Protein AF-A0A481D1S0-F1 (afdb_monomer_lite)

Organism: Sus scrofa (NCBI:txid9823)

Structure (mmCIF, N/CA/C/O backbone):
data_AF-A0A481D1S0-F1
#
_entry.id   AF-A0A481D1S0-F1
#
loop_
_atom_site.group_PDB
_atom_site.id
_atom_site.type_symbol
_atom_site.label_atom_id
_atom_site.label_alt_id
_atom_site.label_comp_id
_atom_site.label_asym_id
_atom_site.label_entity_id
_atom_site.label_seq_id
_atom_site.pdbx_PDB_ins_code
_atom_site.Cartn_x
_atom_site.Cartn_y
_atom_site.Cartn_z
_atom_site.occupancy
_atom_site.B_iso_or_equiv
_atom_site.auth_seq_id
_atom_site.auth_comp_id
_atom_site.auth_asym_id
_atom_site.auth_atom_id
_atom_site.pdbx_PDB_model_num
ATOM 1 N N . GLU A 1 1 ? 19.758 -8.270 -7.669 1.00 84.06 1 GLU A N 1
ATOM 2 C CA . GLU A 1 1 ? 20.647 -8.611 -8.806 1.00 84.06 1 GLU A CA 1
ATOM 3 C C . GLU A 1 1 ? 20.742 -7.483 -9.829 1.00 84.06 1 GLU A C 1
ATOM 5 O O . GLU A 1 1 ? 21.845 -6.993 -10.028 1.00 84.06 1 GLU A O 1
ATOM 10 N N . LEU A 1 2 ? 19.625 -6.990 -10.384 1.00 88.06 2 LEU A N 1
ATOM 11 C CA . LEU A 1 2 ? 19.623 -5.884 -11.361 1.00 88.06 2 LEU A CA 1
ATOM 12 C C . LEU A 1 2 ? 20.337 -4.612 -10.875 1.00 88.06 2 LEU A C 1
ATOM 14 O O . LEU A 1 2 ? 21.153 -4.073 -11.613 1.00 88.06 2 LEU A O 1
ATOM 18 N N . GLN A 1 3 ? 20.123 -4.189 -9.622 1.00 88.94 3 GLN A N 1
ATOM 19 C CA . GLN A 1 3 ? 20.775 -2.988 -9.076 1.00 88.94 3 GLN A CA 1
ATOM 20 C C . GLN A 1 3 ? 22.303 -3.055 -9.168 1.00 88.94 3 GLN A C 1
ATOM 22 O O . GLN A 1 3 ? 22.946 -2.065 -9.484 1.00 88.94 3 GLN A O 1
ATOM 27 N N . ARG A 1 4 ? 22.900 -4.236 -8.974 1.00 89.50 4 ARG A N 1
ATOM 28 C CA . ARG A 1 4 ? 24.354 -4.421 -9.066 1.00 89.50 4 ARG A CA 1
ATOM 29 C C . ARG A 1 4 ? 24.883 -4.231 -10.494 1.00 89.50 4 ARG A C 1
ATOM 31 O O . ARG A 1 4 ? 26.044 -3.882 -10.652 1.00 89.50 4 ARG A O 1
ATOM 38 N N . LEU A 1 5 ? 24.056 -4.460 -11.515 1.00 89.88 5 LEU A N 1
ATOM 39 C CA . LEU A 1 5 ? 24.442 -4.322 -12.924 1.00 89.88 5 LEU A CA 1
ATOM 40 C C . LEU A 1 5 ? 24.400 -2.871 -13.408 1.00 89.88 5 LEU A C 1
ATOM 42 O O . LEU A 1 5 ? 25.109 -2.532 -14.349 1.00 89.88 5 LEU A O 1
ATOM 46 N N . VAL A 1 6 ? 23.568 -2.034 -12.782 1.00 90.88 6 VAL A N 1
ATOM 47 C CA . VAL A 1 6 ? 23.279 -0.672 -13.256 1.00 90.88 6 VAL A CA 1
ATOM 48 C C . VAL A 1 6 ? 23.627 0.413 -12.237 1.00 90.88 6 VAL A C 1
ATOM 50 O O . VAL A 1 6 ? 23.367 1.579 -12.506 1.00 90.88 6 VAL A O 1
ATOM 53 N N . HIS A 1 7 ? 24.208 0.071 -11.079 1.00 90.38 7 HIS A N 1
ATOM 54 C CA . HIS A 1 7 ? 24.530 1.054 -10.040 1.00 90.38 7 HIS A CA 1
ATOM 55 C C . HIS A 1 7 ? 25.589 2.068 -10.523 1.00 90.38 7 HIS A C 1
ATOM 57 O O . HIS A 1 7 ? 26.659 1.624 -10.954 1.00 90.38 7 HIS A O 1
ATOM 63 N N . PRO A 1 8 ? 25.362 3.391 -10.375 1.00 89.31 8 PRO A N 1
ATOM 64 C CA . PRO A 1 8 ? 26.276 4.443 -10.843 1.00 89.31 8 PRO A CA 1
ATOM 65 C C . PRO A 1 8 ? 27.734 4.290 -10.395 1.00 89.31 8 PRO A C 1
ATOM 67 O O . PRO A 1 8 ? 28.652 4.576 -11.164 1.00 89.31 8 PRO A O 1
ATOM 70 N N . ASP A 1 9 ? 27.965 3.763 -9.191 1.00 92.56 9 ASP A N 1
ATOM 71 C CA . ASP A 1 9 ? 29.308 3.489 -8.655 1.00 92.56 9 ASP A CA 1
ATOM 72 C C . ASP A 1 9 ? 30.185 2.645 -9.597 1.00 92.56 9 ASP A C 1
ATOM 74 O O . ASP A 1 9 ? 31.383 2.914 -9.730 1.00 92.56 9 ASP A O 1
ATOM 78 N N . PHE A 1 10 ? 29.599 1.680 -10.320 1.00 90.50 10 PHE A N 1
ATOM 79 C CA . PHE A 1 10 ? 30.329 0.828 -11.270 1.00 90.50 10 PHE A CA 1
ATOM 80 C C . PHE A 1 10 ? 30.620 1.517 -12.614 1.00 90.50 10 PHE A C 1
ATOM 82 O O . PHE A 1 10 ? 31.424 1.016 -13.406 1.00 90.50 10 PHE A O 1
ATOM 89 N N . PHE A 1 11 ? 30.009 2.678 -12.865 1.00 91.38 11 PHE A N 1
ATOM 90 C CA . PHE A 1 11 ? 30.139 3.453 -14.101 1.00 91.38 11 PHE A CA 1
ATOM 91 C C . PHE A 1 11 ? 30.893 4.777 -13.899 1.00 91.38 11 PHE A C 1
ATOM 93 O O . PHE A 1 11 ? 31.090 5.534 -14.847 1.00 91.38 11 PHE A O 1
ATOM 100 N N . SER A 1 12 ? 31.410 5.039 -12.695 1.00 89.75 12 SER A N 1
ATOM 101 C CA . SER A 1 12 ? 32.154 6.262 -12.342 1.00 89.75 12 SER A CA 1
ATOM 102 C C . SER A 1 12 ? 33.350 6.576 -13.262 1.00 89.75 12 SER A C 1
ATOM 104 O O . SER A 1 12 ? 33.634 7.749 -13.516 1.00 89.75 12 SER A O 1
ATOM 106 N N . GLN A 1 13 ? 34.000 5.554 -13.829 1.00 93.50 13 GLN A N 1
ATOM 107 C CA . GLN A 1 13 ? 35.117 5.685 -14.781 1.00 93.50 13 GLN A CA 1
ATOM 108 C C . GLN A 1 13 ? 34.725 5.442 -16.254 1.00 93.50 13 GLN A C 1
ATOM 110 O O . GLN A 1 13 ? 35.594 5.372 -17.122 1.00 93.50 13 GLN A O 1
ATOM 115 N N . ARG A 1 14 ? 33.431 5.279 -16.551 1.00 93.44 14 ARG A N 1
ATOM 116 C CA . ARG A 1 14 ? 32.909 5.005 -17.900 1.00 93.44 14 ARG A CA 1
ATOM 117 C C . ARG A 1 14 ? 32.597 6.292 -18.665 1.00 93.44 14 ARG A C 1
ATOM 119 O O . ARG A 1 14 ? 32.742 7.396 -18.131 1.00 93.44 14 ARG A O 1
ATOM 126 N N . SER A 1 15 ? 32.188 6.147 -19.926 1.00 95.81 15 SER A N 1
ATOM 127 C CA . SER A 1 15 ? 31.762 7.282 -20.750 1.00 95.81 15 SER A CA 1
ATOM 128 C C . SER A 1 15 ? 30.566 8.015 -20.125 1.00 95.81 15 SER A C 1
ATOM 130 O O . SER A 1 15 ? 29.802 7.430 -19.356 1.00 95.81 15 SER A O 1
ATOM 132 N N . GLN A 1 16 ? 30.375 9.296 -20.462 1.00 94.81 16 GLN A N 1
ATOM 133 C CA . GLN A 1 16 ? 29.231 10.065 -19.953 1.00 94.81 16 GLN A CA 1
ATOM 134 C C . GLN A 1 16 ? 27.897 9.408 -20.332 1.00 94.81 16 GLN A C 1
ATOM 136 O O . GLN A 1 16 ? 27.012 9.279 -19.498 1.00 94.81 16 GLN A O 1
ATOM 141 N N . THR A 1 17 ? 27.794 8.895 -21.558 1.00 95.50 17 THR A N 1
ATOM 142 C CA . THR A 1 17 ? 26.613 8.172 -22.036 1.00 95.50 17 THR A CA 1
ATOM 143 C C . THR A 1 17 ? 26.291 6.948 -21.174 1.00 95.50 17 THR A C 1
ATOM 145 O O . THR A 1 17 ? 25.135 6.732 -20.821 1.00 95.50 17 THR A O 1
ATOM 148 N N . GLU A 1 18 ? 27.296 6.155 -20.794 1.00 93.25 18 GLU A N 1
ATOM 149 C CA . GLU A 1 18 ? 27.095 5.000 -19.911 1.00 93.25 18 GLU A CA 1
ATOM 150 C C . GLU A 1 18 ? 26.695 5.410 -18.488 1.00 93.25 18 GLU A C 1
ATOM 152 O O . GLU A 1 18 ? 25.859 4.741 -17.883 1.00 93.25 18 GLU A O 1
ATOM 157 N N . LYS A 1 19 ? 27.243 6.515 -17.963 1.00 93.94 19 LYS A N 1
ATOM 158 C CA . LYS A 1 19 ? 26.833 7.073 -16.663 1.00 93.94 19 LYS A CA 1
ATOM 159 C C . LYS A 1 19 ? 25.366 7.490 -16.673 1.00 93.94 19 LYS A C 1
ATOM 161 O O . LYS A 1 19 ? 24.623 7.083 -15.785 1.00 93.94 19 LYS A O 1
ATOM 166 N N . ASP A 1 20 ? 24.941 8.210 -17.710 1.00 94.62 20 ASP A N 1
ATOM 167 C CA . ASP A 1 20 ? 23.556 8.665 -17.856 1.00 94.62 20 ASP A CA 1
ATOM 16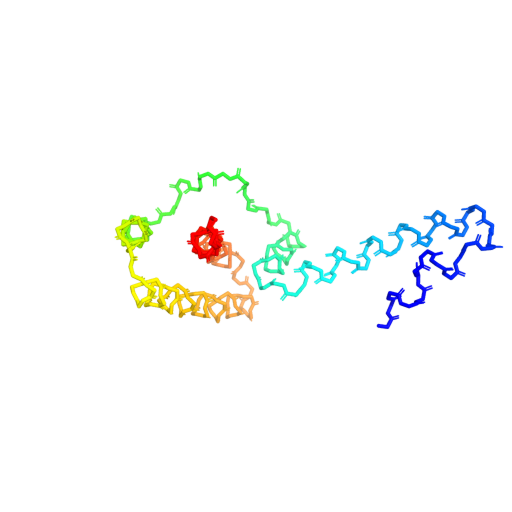8 C C . ASP A 1 20 ? 22.583 7.477 -17.956 1.00 94.62 20 ASP A C 1
ATOM 170 O O . ASP A 1 20 ? 21.494 7.496 -17.379 1.00 94.62 20 ASP A O 1
ATOM 174 N N . PHE A 1 21 ? 22.961 6.415 -18.679 1.00 94.31 21 PHE A N 1
ATOM 175 C CA . PHE A 1 21 ? 22.159 5.192 -18.743 1.00 94.31 21 PHE A CA 1
ATOM 176 C C . PHE A 1 21 ? 22.121 4.456 -17.404 1.00 94.31 21 PHE A C 1
ATOM 178 O O . PHE A 1 21 ? 21.048 4.028 -16.980 1.00 94.31 21 PHE A O 1
ATOM 185 N N . SER A 1 22 ? 23.262 4.324 -16.729 1.00 94.06 22 SER A N 1
ATOM 186 C CA . SER A 1 22 ? 23.352 3.699 -15.409 1.00 94.06 22 SER A CA 1
ATOM 187 C C . SER A 1 22 ? 22.454 4.407 -14.393 1.00 94.06 22 SER A C 1
ATOM 189 O O . SER A 1 22 ? 21.670 3.749 -13.710 1.00 94.06 22 SER A O 1
ATOM 191 N N . GLU A 1 23 ? 22.480 5.738 -14.349 1.00 93.62 23 GLU A N 1
ATOM 192 C CA . GLU A 1 23 ? 21.614 6.525 -13.471 1.00 93.62 23 GLU A CA 1
ATOM 193 C C . GLU A 1 23 ? 20.129 6.287 -13.774 1.00 93.62 23 GLU A C 1
ATOM 195 O O . GLU A 1 23 ? 19.361 5.929 -12.877 1.00 93.62 23 GLU A O 1
ATOM 200 N N . LYS A 1 24 ? 19.727 6.385 -15.049 1.00 94.75 24 LYS A N 1
ATOM 201 C CA . LYS A 1 24 ? 18.340 6.129 -15.472 1.00 94.75 24 LYS A CA 1
ATOM 202 C C . LYS A 1 24 ? 17.873 4.725 -15.092 1.00 94.75 24 LYS A C 1
ATOM 204 O O . LYS A 1 24 ? 16.788 4.567 -14.537 1.00 94.75 24 LYS A O 1
ATOM 209 N N . HIS A 1 25 ? 18.678 3.702 -15.369 1.00 94.94 25 HIS A N 1
ATOM 210 C CA . HIS A 1 25 ? 18.308 2.319 -15.080 1.00 94.94 25 HIS A CA 1
ATOM 211 C C . HIS A 1 25 ? 18.283 2.014 -13.582 1.00 94.94 25 HIS A C 1
ATOM 213 O O . HIS A 1 25 ? 17.380 1.311 -13.135 1.00 94.94 25 HIS A O 1
ATOM 219 N N . SER A 1 26 ? 19.217 2.557 -12.801 1.00 94.31 26 SER A N 1
ATOM 220 C CA . SER A 1 26 ? 19.205 2.446 -11.338 1.00 94.31 26 SER A CA 1
ATOM 221 C C . SER A 1 26 ? 17.919 3.033 -10.747 1.00 94.31 26 SER A C 1
ATOM 223 O O . SER A 1 26 ? 17.268 2.395 -9.919 1.00 94.31 26 SER A O 1
ATOM 225 N N . THR A 1 27 ? 17.490 4.203 -11.229 1.00 94.12 27 THR A N 1
ATOM 226 C CA . THR A 1 27 ? 16.215 4.815 -10.825 1.00 94.12 27 THR A CA 1
ATOM 227 C C . THR A 1 27 ? 15.028 3.921 -11.177 1.00 94.12 27 THR A C 1
ATOM 229 O O . THR A 1 27 ? 14.235 3.600 -10.297 1.00 94.12 27 THR A O 1
ATOM 232 N N . LEU A 1 28 ? 14.960 3.409 -12.411 1.00 94.69 28 LEU A N 1
ATOM 233 C CA . LEU A 1 28 ? 13.886 2.499 -12.833 1.00 94.69 28 LEU A CA 1
ATOM 234 C C . LEU A 1 28 ? 13.825 1.216 -11.993 1.00 94.69 28 LEU A C 1
ATOM 236 O O . LEU A 1 28 ? 12.737 0.765 -11.639 1.00 94.69 28 LEU A O 1
ATOM 240 N N . VAL A 1 29 ? 14.975 0.624 -11.657 1.00 95.44 29 VAL A N 1
ATOM 241 C CA . VAL A 1 29 ? 15.042 -0.575 -10.806 1.00 95.44 29 VAL A CA 1
ATOM 242 C C . VAL A 1 29 ? 14.511 -0.270 -9.407 1.00 95.44 29 VAL A C 1
ATOM 244 O O . VAL A 1 29 ? 13.727 -1.053 -8.867 1.00 95.44 29 VAL A O 1
ATOM 247 N N . ASN A 1 30 ? 14.897 0.869 -8.832 1.00 92.94 30 ASN A N 1
ATOM 248 C CA . ASN A 1 30 ? 14.421 1.292 -7.519 1.00 92.94 30 ASN A CA 1
ATOM 249 C C . ASN A 1 30 ? 12.917 1.584 -7.517 1.00 92.94 30 ASN A C 1
ATOM 251 O O . ASN A 1 30 ? 12.219 1.156 -6.596 1.00 92.94 30 ASN A O 1
ATOM 255 N N . ASP A 1 31 ? 12.411 2.265 -8.541 1.00 94.56 31 ASP A N 1
ATOM 256 C CA . ASP A 1 31 ? 10.991 2.592 -8.665 1.00 94.56 31 ASP A CA 1
ATOM 257 C C . ASP A 1 31 ? 10.149 1.331 -8.858 1.00 94.56 31 ASP A C 1
ATOM 259 O O . ASP A 1 31 ? 9.141 1.153 -8.171 1.00 94.56 31 ASP A O 1
ATOM 263 N N . ALA A 1 32 ? 10.594 0.404 -9.713 1.00 95.69 32 ALA A N 1
ATOM 264 C CA . ALA A 1 32 ? 9.943 -0.890 -9.887 1.00 95.69 32 ALA A CA 1
ATOM 265 C C . ALA A 1 32 ? 9.942 -1.691 -8.580 1.00 95.69 32 ALA A C 1
ATOM 267 O O . ALA A 1 32 ? 8.906 -2.219 -8.180 1.00 95.69 32 ALA A O 1
ATOM 268 N N . TYR A 1 33 ? 11.075 -1.740 -7.873 1.00 94.94 33 TYR A N 1
ATOM 269 C CA . TYR A 1 33 ? 11.166 -2.434 -6.593 1.00 94.94 33 TYR A CA 1
ATOM 270 C C . TYR A 1 33 ? 10.193 -1.849 -5.564 1.00 94.94 33 TYR A C 1
ATOM 272 O O . TYR A 1 33 ? 9.387 -2.588 -5.004 1.00 94.94 33 TYR A O 1
ATOM 280 N N . LYS A 1 34 ? 10.209 -0.526 -5.356 1.00 93.00 34 LYS A N 1
ATOM 281 C CA . LYS A 1 34 ? 9.290 0.152 -4.427 1.00 93.00 34 LYS A CA 1
ATOM 282 C C . LYS A 1 34 ? 7.830 -0.093 -4.803 1.00 93.00 34 LYS A C 1
ATOM 284 O O . LYS A 1 34 ? 7.028 -0.424 -3.933 1.00 93.00 34 LYS A O 1
ATOM 289 N N . THR A 1 35 ? 7.507 0.011 -6.092 1.00 95.06 35 THR A N 1
ATOM 290 C CA . THR A 1 35 ? 6.144 -0.172 -6.608 1.00 95.06 35 THR A CA 1
ATOM 291 C C . THR A 1 35 ? 5.645 -1.597 -6.390 1.00 95.06 35 THR A C 1
ATOM 293 O O . THR A 1 35 ? 4.518 -1.786 -5.944 1.00 95.06 35 THR A O 1
ATOM 296 N N . LEU A 1 36 ? 6.468 -2.611 -6.667 1.00 95.94 36 LEU A N 1
ATOM 297 C CA . LEU A 1 36 ? 6.053 -4.016 -6.611 1.00 95.94 36 LEU A CA 1
ATOM 298 C C . LEU A 1 36 ? 6.149 -4.635 -5.208 1.00 95.94 36 LEU A C 1
ATOM 300 O O . LEU A 1 36 ? 5.501 -5.657 -4.949 1.00 95.94 36 LEU A O 1
ATOM 304 N N . LEU A 1 37 ? 6.941 -4.040 -4.311 1.00 94.81 37 LEU A N 1
ATOM 305 C CA . LEU A 1 37 ? 7.118 -4.518 -2.940 1.00 94.81 37 LEU A CA 1
ATOM 306 C C . LEU A 1 37 ? 5.854 -4.314 -2.098 1.00 94.81 37 LEU A C 1
ATOM 308 O O . LEU A 1 37 ? 5.417 -5.243 -1.419 1.00 94.81 37 LEU A O 1
ATOM 312 N N . ALA A 1 38 ? 5.267 -3.115 -2.132 1.00 92.50 38 ALA A N 1
ATOM 313 C CA . ALA A 1 38 ? 4.083 -2.811 -1.336 1.00 92.50 38 ALA A CA 1
ATOM 314 C C . ALA A 1 38 ? 2.798 -3.257 -2.067 1.00 92.50 38 ALA A C 1
ATOM 316 O O . ALA A 1 38 ? 2.606 -2.907 -3.234 1.00 92.50 38 ALA A O 1
ATOM 317 N N . PRO A 1 39 ? 1.883 -4.004 -1.412 1.00 94.81 39 PRO A N 1
ATOM 318 C CA . PRO A 1 39 ? 0.684 -4.514 -2.079 1.00 94.81 39 PRO A CA 1
ATOM 319 C C . PRO A 1 39 ? -0.217 -3.417 -2.663 1.00 94.81 39 PRO A C 1
ATOM 321 O O . PRO A 1 39 ? -0.742 -3.600 -3.758 1.00 94.81 39 PRO A O 1
ATOM 324 N N . LEU A 1 40 ? -0.334 -2.268 -1.983 1.00 94.75 40 LEU A N 1
ATOM 325 C CA . LEU A 1 40 ? -1.116 -1.124 -2.462 1.00 94.75 40 LEU A CA 1
ATOM 326 C C . LEU A 1 40 ? -0.555 -0.576 -3.781 1.00 94.75 40 LEU A C 1
ATOM 328 O O . LEU A 1 40 ? -1.265 -0.551 -4.781 1.00 94.75 40 LEU A O 1
ATOM 332 N N . SER A 1 41 ? 0.724 -0.186 -3.819 1.00 95.12 41 SER A N 1
ATOM 333 C CA . SER A 1 41 ? 1.342 0.354 -5.040 1.00 95.12 41 SER A CA 1
ATOM 334 C C . SER A 1 41 ? 1.378 -0.672 -6.167 1.00 95.12 41 SER A C 1
ATOM 336 O O . SER A 1 41 ? 1.180 -0.312 -7.326 1.00 95.12 41 SER A O 1
ATOM 338 N N . ARG A 1 42 ? 1.556 -1.957 -5.837 1.00 97.00 42 ARG A N 1
ATOM 339 C CA . ARG A 1 42 ? 1.509 -3.043 -6.815 1.00 97.00 42 ARG A CA 1
ATOM 340 C C . ARG A 1 42 ? 0.121 -3.170 -7.435 1.00 97.00 42 ARG A C 1
ATOM 342 O O . ARG A 1 42 ? 0.020 -3.261 -8.652 1.00 97.00 42 ARG A O 1
ATOM 349 N N . GLY A 1 43 ? -0.934 -3.155 -6.621 1.00 96.12 43 GLY A N 1
ATOM 350 C CA . GLY A 1 43 ? -2.313 -3.215 -7.103 1.00 96.12 43 GLY A CA 1
ATOM 351 C C . GLY A 1 43 ? -2.688 -2.001 -7.955 1.00 96.12 43 GLY A C 1
ATOM 352 O O . GLY A 1 43 ? -3.237 -2.164 -9.041 1.00 96.12 43 GLY A O 1
ATOM 353 N N . LEU A 1 44 ? -2.316 -0.793 -7.518 1.00 94.75 44 LEU A N 1
ATOM 354 C CA . LEU A 1 44 ? -2.527 0.437 -8.292 1.00 94.75 44 LEU A CA 1
ATOM 355 C C . LEU A 1 44 ? -1.806 0.387 -9.645 1.00 94.75 44 LEU A C 1
ATOM 357 O O . LEU A 1 44 ? -2.375 0.756 -10.670 1.00 94.75 44 LEU A O 1
ATOM 361 N N . TYR A 1 45 ? -0.569 -0.113 -9.664 1.00 95.94 45 TYR A N 1
ATOM 362 C CA . TYR A 1 45 ? 0.184 -0.280 -10.902 1.00 95.94 45 TYR A CA 1
ATOM 363 C C . TYR A 1 45 ? -0.450 -1.325 -11.828 1.00 95.94 45 TYR A C 1
ATOM 365 O O . TYR A 1 45 ? -0.552 -1.087 -13.028 1.00 95.94 45 TYR A O 1
ATOM 373 N N . LEU A 1 46 ? -0.935 -2.448 -11.286 1.00 96.38 46 LEU A N 1
ATOM 374 C CA . LEU A 1 46 ? -1.660 -3.453 -12.067 1.00 96.38 46 LEU A CA 1
ATOM 375 C C . LEU A 1 46 ? -2.924 -2.873 -12.711 1.00 96.38 46 LEU A C 1
ATOM 377 O O . LEU A 1 46 ? -3.144 -3.115 -13.893 1.00 96.38 46 LEU A O 1
ATOM 381 N N . LEU A 1 47 ? -3.717 -2.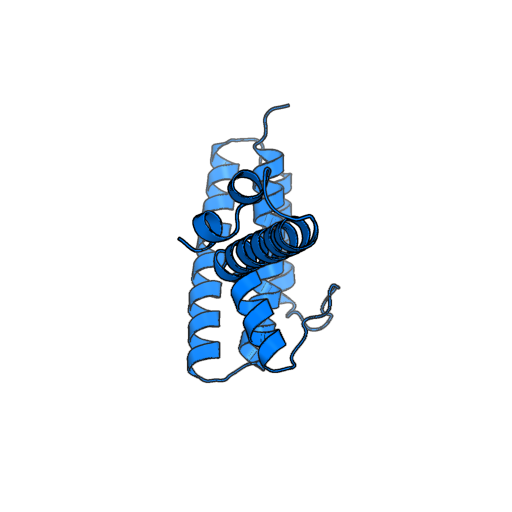071 -11.993 1.00 95.44 47 LEU A N 1
ATOM 382 C CA . LEU A 1 47 ? -4.874 -1.385 -12.584 1.00 95.44 47 LEU A CA 1
ATOM 383 C C . LEU A 1 47 ? -4.466 -0.417 -13.696 1.00 95.44 47 LEU A C 1
ATOM 385 O O . LEU A 1 47 ? -5.074 -0.423 -14.766 1.00 95.44 47 LEU A O 1
ATOM 389 N N . LYS A 1 48 ? -3.382 0.340 -13.490 1.00 94.94 48 LYS A N 1
ATOM 390 C CA . LYS A 1 48 ? -2.849 1.249 -14.509 1.00 94.94 48 LYS A CA 1
ATOM 391 C C . LYS A 1 48 ? -2.479 0.514 -15.799 1.00 94.94 48 LYS A C 1
ATOM 393 O O . LYS A 1 48 ? -2.754 1.017 -16.885 1.00 94.94 48 LYS A O 1
ATOM 398 N N . LEU A 1 49 ? -1.897 -0.684 -15.700 1.00 95.44 49 LEU A N 1
ATOM 399 C CA . LEU A 1 49 ? -1.599 -1.525 -16.868 1.00 95.44 49 LEU A CA 1
ATOM 400 C C . LEU A 1 49 ? -2.864 -1.985 -17.617 1.00 95.44 49 LEU A C 1
ATOM 402 O O . LEU A 1 49 ? -2.790 -2.233 -18.817 1.00 95.44 49 LEU A O 1
ATOM 406 N N . HIS A 1 50 ? -4.012 -2.044 -16.938 1.00 94.56 50 HIS A N 1
ATOM 407 C CA . HIS A 1 50 ? -5.327 -2.320 -17.529 1.00 94.56 50 HIS A CA 1
ATOM 408 C C . HIS A 1 50 ? -6.071 -1.043 -17.967 1.00 94.56 50 HIS A C 1
ATOM 410 O O . HIS A 1 50 ? -7.244 -1.105 -18.325 1.00 94.56 50 HIS A O 1
ATOM 416 N N . GLY A 1 51 ? -5.409 0.121 -17.951 1.00 94.06 51 GLY A N 1
ATOM 417 C CA . GLY A 1 51 ? -6.004 1.402 -18.344 1.00 94.06 51 GLY A CA 1
ATOM 418 C C . GLY A 1 51 ? -6.952 2.006 -17.305 1.00 94.06 51 GLY A C 1
ATOM 419 O O . GLY A 1 51 ? -7.687 2.937 -17.628 1.00 94.06 51 GLY A O 1
ATOM 420 N N . ILE A 1 52 ? -6.942 1.497 -16.071 1.00 91.44 52 ILE A N 1
ATOM 421 C CA . ILE A 1 52 ? -7.778 1.980 -14.971 1.00 91.44 52 ILE A CA 1
ATOM 422 C C . ILE A 1 52 ? -6.905 2.804 -14.029 1.00 91.44 52 ILE A C 1
ATOM 424 O O . ILE A 1 52 ? -5.989 2.285 -13.392 1.00 91.44 52 ILE A O 1
ATOM 428 N N . GLU A 1 53 ? -7.208 4.093 -13.910 1.00 82.38 53 GLU A N 1
ATOM 429 C CA . GLU A 1 53 ? -6.569 4.969 -12.931 1.00 82.38 53 GLU A CA 1
ATOM 430 C C . GLU A 1 53 ? -7.525 5.260 -11.772 1.00 82.38 53 GLU A C 1
ATOM 432 O O . GLU A 1 53 ? -8.715 5.521 -11.963 1.00 82.38 53 GLU A O 1
ATOM 437 N N . ILE A 1 54 ? -6.993 5.199 -10.550 1.00 80.25 54 ILE A N 1
ATOM 438 C CA . ILE A 1 54 ? -7.703 5.649 -9.354 1.00 80.25 54 ILE A CA 1
ATOM 439 C C . ILE A 1 54 ? -7.332 7.118 -9.144 1.00 80.25 54 ILE A C 1
ATOM 441 O O . ILE A 1 54 ? -6.150 7.395 -8.924 1.00 80.25 54 ILE A O 1
ATOM 445 N N . PRO A 1 55 ? -8.289 8.060 -9.193 1.00 75.31 55 PRO A N 1
ATOM 446 C CA . PRO A 1 55 ? -7.997 9.465 -8.961 1.00 75.31 55 PRO A CA 1
ATOM 447 C C . PRO A 1 55 ? -7.343 9.683 -7.591 1.00 75.31 55 PRO A C 1
ATOM 449 O O . PRO A 1 55 ? -7.725 9.085 -6.575 1.00 75.31 55 PRO A O 1
ATOM 452 N N . GLU A 1 56 ? -6.361 10.578 -7.538 1.00 63.91 56 GLU A N 1
ATOM 453 C CA . GLU A 1 56 ? -5.870 11.127 -6.277 1.00 63.91 56 GLU A CA 1
ATOM 454 C C . GLU A 1 56 ? -6.905 12.133 -5.756 1.00 63.91 56 GLU A C 1
ATOM 456 O O . GLU A 1 56 ? -6.955 13.282 -6.183 1.00 63.91 56 GLU A O 1
ATOM 461 N N . GLY A 1 57 ? -7.806 11.685 -4.879 1.00 59.28 57 GLY A N 1
ATOM 462 C CA . GLY A 1 57 ? -8.881 12.528 -4.360 1.00 59.28 57 GLY A CA 1
ATOM 463 C C . GLY A 1 57 ? -9.926 11.760 -3.557 1.00 59.28 57 GLY A C 1
ATOM 464 O O . GLY A 1 57 ? -9.857 10.538 -3.419 1.00 59.28 57 GLY A O 1
ATOM 465 N N . THR A 1 58 ? -10.884 12.500 -2.994 1.00 51.81 58 THR A N 1
ATOM 466 C CA . THR A 1 58 ? -12.031 11.947 -2.268 1.00 51.81 58 THR A CA 1
ATOM 467 C C . THR A 1 58 ? -12.947 11.229 -3.255 1.00 51.81 58 THR A C 1
ATOM 469 O O . THR A 1 58 ? -13.776 11.866 -3.909 1.00 51.81 58 THR A O 1
ATOM 472 N N . ASP A 1 59 ? -12.791 9.908 -3.360 1.00 56.84 59 ASP A N 1
ATOM 473 C CA . ASP A 1 59 ? -13.753 9.049 -4.048 1.00 56.84 59 ASP A CA 1
ATOM 474 C C . ASP A 1 59 ? -15.110 9.224 -3.351 1.00 56.84 59 ASP A C 1
ATOM 476 O O . ASP A 1 59 ? -15.346 8.704 -2.260 1.00 56.84 59 ASP A O 1
ATOM 480 N N . HIS A 1 60 ? -15.999 9.999 -3.979 1.00 51.78 60 HIS A N 1
ATOM 481 C CA . HIS A 1 60 ? -17.371 10.251 -3.517 1.00 51.78 60 HIS A CA 1
ATOM 482 C C . HIS A 1 60 ? -18.250 8.983 -3.539 1.00 51.78 60 HIS A C 1
ATOM 484 O O . HIS A 1 60 ? -19.428 9.046 -3.203 1.00 51.78 60 HIS A O 1
ATOM 490 N N . GLU A 1 61 ? -17.680 7.837 -3.914 1.00 66.31 61 GLU A N 1
ATOM 491 C CA . GLU A 1 61 ? -18.357 6.546 -4.058 1.00 66.31 61 GLU A CA 1
ATOM 492 C C . GLU A 1 61 ? -18.068 5.573 -2.903 1.00 66.31 61 GLU A C 1
ATOM 494 O O . GLU A 1 61 ? -18.473 4.413 -2.951 1.00 66.31 61 GLU A O 1
ATOM 499 N N . MET A 1 62 ? -17.364 6.005 -1.850 1.00 79.69 62 MET A N 1
ATOM 500 C CA . MET A 1 62 ? -17.160 5.148 -0.680 1.00 79.69 62 MET A CA 1
ATOM 501 C C . MET A 1 62 ? -18.461 4.973 0.109 1.00 79.69 62 MET A C 1
ATOM 503 O O . MET A 1 62 ? -19.119 5.944 0.478 1.00 79.69 62 MET A O 1
ATOM 507 N N . ASP A 1 63 ? -18.797 3.717 0.405 1.00 84.06 63 ASP A N 1
ATOM 508 C CA . ASP A 1 63 ? -19.965 3.364 1.210 1.00 84.06 63 ASP A CA 1
ATOM 509 C C . ASP A 1 63 ? -19.921 3.999 2.615 1.00 84.06 63 ASP A C 1
ATOM 511 O O . ASP A 1 63 ? -18.861 4.120 3.242 1.00 84.06 63 ASP A O 1
ATOM 515 N N . SER A 1 64 ? -21.091 4.387 3.128 1.00 88.06 64 SER A N 1
ATOM 516 C CA . SER A 1 64 ? -21.228 5.109 4.397 1.00 88.06 64 SER A CA 1
ATOM 517 C C . SER A 1 64 ? -20.731 4.288 5.587 1.00 88.06 64 SER A C 1
ATOM 519 O O . SER A 1 64 ? -20.103 4.842 6.492 1.00 88.06 64 SER A O 1
ATOM 521 N N . GLN A 1 65 ? -20.929 2.966 5.560 1.00 90.31 65 GLN A N 1
ATOM 522 C CA . GLN A 1 65 ? -20.457 2.069 6.612 1.00 90.31 65 GLN A CA 1
ATOM 523 C C . GLN A 1 65 ? -18.931 2.087 6.725 1.00 90.31 65 GLN A C 1
ATOM 525 O O . GLN A 1 65 ? -18.388 2.105 7.829 1.00 90.31 65 GLN A O 1
ATOM 530 N N . PHE A 1 66 ? -18.240 2.126 5.585 1.00 91.19 66 PHE A N 1
ATOM 531 C CA . PHE A 1 66 ? -16.785 2.201 5.547 1.00 91.19 66 PHE A CA 1
ATOM 532 C C . PHE A 1 66 ? -16.269 3.548 6.064 1.00 91.19 66 PHE A C 1
ATOM 534 O O . PHE A 1 66 ? -15.323 3.592 6.848 1.00 91.19 66 PHE A O 1
ATOM 541 N N . LEU A 1 67 ? -16.900 4.657 5.668 1.00 91.31 67 LEU A N 1
ATOM 542 C CA . LEU A 1 67 ? -16.503 5.980 6.152 1.00 91.31 67 LEU A CA 1
ATOM 543 C C . LEU A 1 67 ? -16.681 6.110 7.669 1.00 91.31 67 LEU A C 1
ATOM 545 O O . LEU A 1 67 ? -15.799 6.656 8.330 1.00 91.31 67 LEU A O 1
ATOM 549 N N . MET A 1 68 ? -17.761 5.555 8.228 1.00 92.75 68 MET A N 1
ATOM 550 C CA . MET A 1 68 ? -17.956 5.494 9.681 1.00 92.75 68 MET A CA 1
ATOM 551 C C . MET A 1 68 ? -16.855 4.682 10.374 1.00 92.75 68 MET A C 1
ATOM 553 O O . MET A 1 68 ? -16.301 5.150 11.365 1.00 92.75 68 MET A O 1
ATOM 557 N N . GLU A 1 69 ? -16.477 3.519 9.832 1.00 94.00 69 GLU A N 1
ATOM 558 C CA . GLU A 1 69 ? -15.365 2.714 10.364 1.00 94.00 69 GLU A CA 1
ATOM 559 C C . GLU A 1 69 ? -14.045 3.504 10.370 1.00 94.00 69 GLU A C 1
ATOM 561 O O . GLU A 1 69 ? -13.324 3.527 11.369 1.00 94.00 69 GLU A O 1
ATOM 566 N N . ILE A 1 70 ? -13.736 4.212 9.279 1.00 94.38 70 ILE A N 1
ATOM 567 C CA . ILE A 1 70 ? -12.541 5.061 9.195 1.00 94.38 70 ILE A CA 1
ATOM 568 C C . ILE A 1 70 ? -12.592 6.200 10.218 1.00 94.38 70 ILE A C 1
ATOM 570 O O . ILE A 1 70 ? -11.567 6.512 10.831 1.00 94.38 70 ILE A O 1
ATOM 574 N N . MET A 1 71 ? -13.749 6.833 10.412 1.00 93.75 71 MET A N 1
ATOM 575 C CA . MET A 1 71 ? -13.916 7.884 11.418 1.00 93.75 71 MET A CA 1
ATOM 576 C C . MET A 1 71 ? -13.683 7.346 12.832 1.00 93.75 71 MET A C 1
ATOM 578 O O . MET A 1 71 ? -12.878 7.923 13.558 1.00 93.75 71 MET A O 1
ATOM 582 N N . GLU A 1 72 ? -14.289 6.209 13.179 1.00 95.19 72 GLU A N 1
ATOM 583 C CA . GLU A 1 72 ? -14.140 5.573 14.494 1.00 95.19 72 GLU A CA 1
ATOM 584 C C . GLU A 1 72 ? -12.675 5.213 14.789 1.00 95.19 72 GLU A C 1
ATOM 586 O O . GLU A 1 72 ? -12.166 5.458 15.885 1.00 95.19 72 GLU A O 1
ATOM 591 N N . ILE A 1 73 ? -11.950 4.673 13.803 1.00 95.50 73 ILE A N 1
ATOM 592 C CA . ILE A 1 73 ? -10.524 4.358 13.964 1.00 95.50 73 ILE A CA 1
ATOM 593 C C . ILE A 1 73 ? -9.698 5.636 14.160 1.00 95.50 73 ILE A C 1
ATOM 595 O O . ILE A 1 73 ? -8.785 5.649 14.987 1.00 95.50 73 ILE A O 1
ATOM 599 N N . ASN A 1 74 ? -9.994 6.714 13.425 1.00 95.06 74 ASN A N 1
ATOM 600 C CA . ASN A 1 74 ? -9.287 7.985 13.602 1.00 95.06 74 ASN A CA 1
ATOM 601 C C . ASN A 1 74 ? -9.572 8.619 14.972 1.00 95.06 74 ASN A C 1
ATOM 603 O O . ASN A 1 74 ? -8.655 9.192 15.556 1.00 95.06 74 ASN A O 1
ATOM 607 N N . GLU A 1 75 ? -10.795 8.509 15.490 1.00 94.88 75 GLU A N 1
ATOM 608 C CA . GLU A 1 75 ? -11.159 8.981 16.832 1.00 94.88 75 GLU A CA 1
ATOM 609 C C . GLU A 1 75 ? -10.386 8.209 17.907 1.00 94.88 75 GLU A C 1
ATOM 611 O O . GLU A 1 75 ? -9.643 8.814 18.681 1.00 94.88 75 GLU A O 1
ATOM 616 N N . LYS A 1 76 ? -10.408 6.869 17.853 1.00 94.38 76 LYS A N 1
ATOM 617 C CA . LYS A 1 76 ? -9.590 6.018 18.738 1.00 94.38 76 LYS A CA 1
ATOM 618 C C . LYS A 1 76 ? -8.105 6.368 18.651 1.00 94.38 76 LYS A C 1
ATOM 620 O O . LYS A 1 76 ? -7.417 6.432 19.668 1.00 94.38 76 LYS A O 1
ATOM 625 N 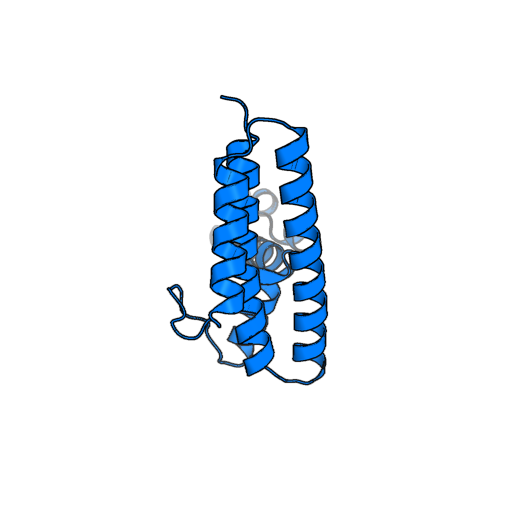N . LEU A 1 77 ? -7.599 6.625 17.443 1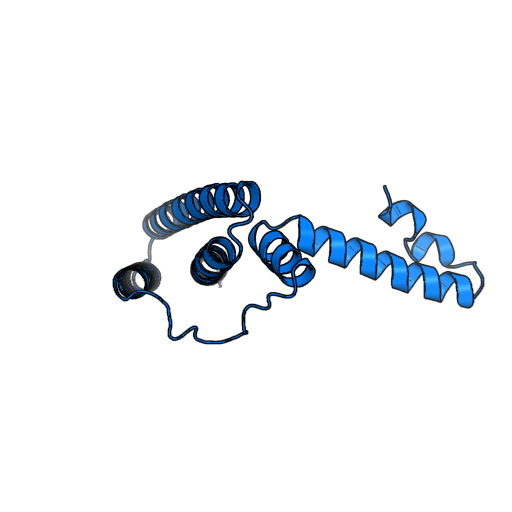.00 94.31 77 LEU A N 1
ATOM 626 C CA . LEU A 1 77 ? -6.208 7.026 17.234 1.00 94.31 77 LEU A CA 1
ATOM 627 C C . LEU A 1 77 ? -5.901 8.396 17.838 1.00 94.31 77 LEU A C 1
ATOM 629 O O . LEU A 1 77 ? -4.810 8.577 18.380 1.00 94.31 77 LEU A O 1
ATOM 633 N N . ALA A 1 78 ? -6.820 9.358 17.763 1.00 92.94 78 ALA A N 1
ATOM 634 C CA . ALA A 1 78 ? -6.654 10.671 18.376 1.00 92.94 78 ALA A CA 1
ATOM 635 C C . ALA A 1 78 ? -6.602 10.561 19.908 1.00 92.94 78 ALA A C 1
ATOM 637 O O . ALA A 1 78 ? -5.691 11.117 20.529 1.00 92.94 78 ALA A O 1
ATOM 638 N N . GLU A 1 79 ? -7.504 9.772 20.490 1.00 93.44 79 GLU A N 1
ATOM 639 C CA . GLU A 1 79 ? -7.637 9.576 21.935 1.00 93.44 79 GLU A CA 1
ATOM 640 C C . GLU A 1 79 ? -6.544 8.692 22.543 1.00 93.44 79 GLU A C 1
ATOM 642 O O . GLU A 1 79 ? -6.214 8.862 23.715 1.00 93.44 79 GLU A O 1
ATOM 647 N N . ALA A 1 80 ? -5.926 7.796 21.767 1.00 93.00 80 ALA A N 1
ATOM 648 C CA . ALA A 1 80 ? -4.876 6.905 22.252 1.00 93.00 80 ALA A CA 1
ATOM 649 C C . ALA A 1 80 ? -3.682 7.677 22.849 1.00 93.00 80 ALA A C 1
ATOM 651 O O . ALA A 1 80 ? -2.943 8.351 22.124 1.00 93.00 80 ALA A O 1
ATOM 652 N N . GLN A 1 81 ? -3.492 7.544 24.167 1.00 88.44 81 GLN A N 1
ATOM 653 C CA . GLN A 1 81 ? -2.367 8.121 24.925 1.00 88.44 81 GLN A CA 1
ATOM 654 C C . GLN A 1 81 ? -1.369 7.067 25.423 1.00 88.44 81 GLN A C 1
ATOM 656 O O . GLN A 1 81 ? -0.234 7.404 25.746 1.00 88.44 81 GLN A O 1
ATOM 661 N N . SER A 1 82 ? -1.780 5.799 25.518 1.00 91.19 82 SER A N 1
ATOM 662 C CA . SER A 1 82 ? -0.913 4.710 25.966 1.00 91.19 82 SER A CA 1
ATOM 663 C C . SER A 1 82 ? -0.353 3.917 24.789 1.00 91.19 82 SER A C 1
ATOM 665 O O . SER A 1 82 ? -0.985 3.776 23.739 1.00 91.19 82 SER A O 1
ATOM 667 N N . GLU A 1 83 ? 0.825 3.329 24.992 1.00 90.44 83 GLU A N 1
ATOM 668 C CA . GLU A 1 83 ? 1.427 2.412 24.022 1.00 90.44 83 GLU A CA 1
ATOM 669 C C . GLU A 1 83 ? 0.531 1.189 23.768 1.00 90.44 83 GLU A C 1
ATOM 671 O O . GLU A 1 83 ? 0.407 0.731 22.633 1.00 90.44 83 GLU A O 1
ATOM 676 N N . THR A 1 84 ? -0.162 0.701 24.802 1.00 92.19 84 THR A N 1
ATOM 677 C CA . THR A 1 84 ? -1.109 -0.416 24.687 1.00 92.19 84 THR A CA 1
ATOM 678 C C . THR A 1 84 ? -2.264 -0.097 23.740 1.00 92.19 84 THR A C 1
ATOM 680 O O . THR A 1 84 ? -2.497 -0.860 22.806 1.00 92.19 84 THR A O 1
ATOM 683 N N . ALA A 1 85 ? -2.916 1.060 23.900 1.00 92.06 85 ALA A N 1
ATOM 684 C CA . ALA A 1 85 ? -3.996 1.497 23.016 1.00 92.06 85 ALA A CA 1
ATOM 685 C C . ALA A 1 85 ? -3.497 1.688 21.575 1.00 92.06 85 ALA A C 1
ATOM 687 O O . ALA A 1 85 ? -4.167 1.302 20.620 1.00 92.06 85 ALA A O 1
ATOM 688 N N . MET A 1 86 ? -2.283 2.222 21.404 1.00 93.31 86 MET A N 1
ATOM 689 C CA . MET A 1 86 ? -1.677 2.374 20.080 1.00 93.31 86 MET A CA 1
ATOM 690 C C . MET A 1 86 ? -1.435 1.022 19.394 1.00 93.31 86 MET A C 1
ATOM 692 O O . MET A 1 86 ? -1.700 0.873 18.201 1.00 93.31 86 MET A O 1
ATOM 696 N N . ASN A 1 87 ? -0.950 0.029 20.143 1.00 93.25 87 ASN A N 1
ATOM 697 C CA . ASN A 1 87 ? -0.693 -1.319 19.636 1.00 93.25 87 ASN A CA 1
ATOM 698 C C . ASN A 1 87 ? -1.989 -2.066 19.281 1.00 93.25 87 ASN A C 1
ATOM 700 O O . ASN A 1 87 ? -2.009 -2.828 18.311 1.00 93.25 87 ASN A O 1
ATOM 704 N N . GLU A 1 88 ? -3.077 -1.836 20.019 1.00 94.44 88 GLU A N 1
ATOM 705 C CA . GLU A 1 88 ? -4.402 -2.375 19.686 1.00 94.44 88 GLU A CA 1
ATOM 706 C C . GLU A 1 88 ? -4.915 -1.811 18.358 1.00 94.44 88 GLU A C 1
ATOM 708 O O . GLU A 1 88 ? -5.289 -2.578 17.468 1.00 94.44 88 GLU A O 1
ATOM 713 N N . ILE A 1 89 ? -4.858 -0.487 18.180 1.00 94.94 89 ILE A N 1
ATOM 714 C CA . ILE A 1 89 ? -5.271 0.173 16.932 1.00 94.94 89 ILE A CA 1
ATOM 715 C C . ILE A 1 89 ? -4.420 -0.319 15.760 1.00 94.94 89 ILE A C 1
ATOM 717 O O . ILE A 1 89 ? -4.957 -0.671 14.710 1.00 94.94 89 ILE A O 1
ATOM 721 N N . GLU A 1 90 ? -3.100 -0.402 15.939 1.00 95.06 90 GLU A N 1
ATOM 722 C CA . GLU A 1 90 ? -2.202 -0.934 14.914 1.00 95.06 90 GLU A CA 1
ATOM 723 C C . GLU A 1 90 ? -2.566 -2.374 14.531 1.00 95.06 90 GLU A C 1
ATOM 725 O O . GLU A 1 90 ? -2.587 -2.713 13.348 1.00 95.06 90 GLU A O 1
ATOM 730 N N . SER A 1 91 ? -2.901 -3.217 15.509 1.00 95.88 91 SER A N 1
ATOM 731 C CA . SER A 1 91 ? -3.300 -4.606 15.261 1.00 95.88 91 SER A CA 1
ATOM 732 C C . SER A 1 91 ? -4.597 -4.691 14.454 1.00 95.88 91 SER A C 1
ATOM 734 O O . SER A 1 91 ? -4.678 -5.477 13.507 1.00 95.88 91 SER A O 1
ATOM 736 N N . VAL A 1 92 ? -5.587 -3.849 14.773 1.00 95.69 92 VAL A N 1
ATOM 737 C CA . VAL A 1 92 ? -6.849 -3.754 14.021 1.00 95.69 92 VAL A CA 1
ATOM 738 C C . VAL A 1 92 ? -6.589 -3.316 12.579 1.00 95.69 92 VAL A C 1
ATOM 740 O O . VAL A 1 92 ? -7.053 -3.969 11.643 1.00 95.69 92 VAL A O 1
ATOM 743 N N . VAL A 1 93 ? -5.803 -2.254 12.383 1.00 95.69 93 VAL A N 1
ATOM 744 C CA . VAL A 1 93 ? -5.479 -1.733 11.047 1.00 95.69 93 VAL A CA 1
ATOM 745 C C . VAL A 1 93 ? -4.705 -2.767 10.226 1.00 95.69 93 VAL A C 1
ATOM 747 O O . VAL A 1 93 ? -5.057 -3.013 9.072 1.00 95.69 93 VAL A O 1
ATOM 750 N N . ARG A 1 94 ? -3.720 -3.452 10.822 1.00 95.25 94 ARG A N 1
ATOM 751 C CA . ARG A 1 94 ? -2.966 -4.527 10.155 1.00 95.25 94 ARG A CA 1
ATOM 752 C C . ARG A 1 94 ? -3.859 -5.698 9.749 1.00 95.25 94 ARG A C 1
ATOM 754 O O . ARG A 1 94 ? -3.684 -6.244 8.659 1.00 95.25 94 ARG A O 1
ATOM 761 N N . ALA A 1 95 ? -4.814 -6.090 10.593 1.00 96.62 95 ALA A N 1
ATOM 762 C CA . ALA A 1 95 ? -5.765 -7.149 10.261 1.00 96.62 95 ALA A CA 1
ATOM 763 C C . ALA A 1 95 ? -6.634 -6.763 9.053 1.00 96.62 95 ALA A C 1
ATOM 765 O O . ALA A 1 95 ? -6.768 -7.556 8.120 1.00 96.62 95 ALA A O 1
ATOM 766 N N . LYS A 1 96 ? -7.136 -5.522 9.023 1.00 95.56 96 LYS A N 1
ATOM 767 C CA . LYS A 1 96 ? -7.919 -4.978 7.901 1.00 95.56 96 LYS A CA 1
ATOM 768 C C . LYS A 1 96 ? -7.106 -4.884 6.611 1.00 95.56 96 LYS A C 1
ATOM 770 O O . LYS A 1 96 ? -7.589 -5.272 5.553 1.00 95.56 96 LYS A O 1
ATOM 775 N N . GLN A 1 97 ? -5.851 -4.446 6.694 1.00 94.50 97 GLN A N 1
ATOM 776 C CA . GLN A 1 97 ? -4.931 -4.411 5.553 1.00 94.50 97 GLN A CA 1
ATOM 777 C C . GLN A 1 97 ? -4.678 -5.801 4.964 1.00 94.50 97 GLN A C 1
ATOM 779 O O . GLN A 1 97 ? -4.673 -5.977 3.743 1.00 94.50 97 GLN A O 1
ATOM 784 N N . LYS A 1 98 ? -4.499 -6.806 5.826 1.00 96.38 98 LYS A N 1
ATOM 785 C CA . LYS A 1 98 ? -4.337 -8.195 5.394 1.00 96.38 98 LYS A CA 1
ATOM 786 C C . LYS A 1 98 ? -5.597 -8.711 4.696 1.00 96.38 98 LYS A C 1
ATOM 788 O O . LYS A 1 98 ? -5.500 -9.250 3.599 1.00 96.38 98 LYS A O 1
ATOM 793 N N . GLU A 1 99 ? -6.766 -8.486 5.289 1.00 97.19 99 GLU A N 1
ATOM 794 C CA . GLU A 1 99 ? -8.053 -8.865 4.699 1.00 97.19 99 GLU A CA 1
ATOM 795 C C . GLU A 1 99 ? -8.267 -8.212 3.323 1.00 97.19 99 GLU A C 1
ATOM 797 O O . GLU A 1 99 ? -8.644 -8.883 2.359 1.00 97.19 99 GLU A O 1
ATOM 802 N N . LEU A 1 100 ? -7.987 -6.910 3.207 1.00 96.31 100 LEU A N 1
ATOM 803 C CA . LEU A 1 100 ? -8.064 -6.184 1.941 1.00 96.31 100 LEU A CA 1
ATOM 804 C C . LEU A 1 100 ? -7.081 -6.736 0.914 1.00 96.31 100 LEU A C 1
ATOM 806 O O . LEU A 1 100 ? -7.470 -6.921 -0.233 1.00 96.31 100 LEU A O 1
ATOM 810 N N . THR A 1 101 ? -5.851 -7.058 1.316 1.00 96.62 101 THR A N 1
ATOM 811 C CA . THR A 1 101 ? -4.857 -7.670 0.421 1.00 96.62 101 THR A CA 1
ATOM 812 C C . THR A 1 101 ? -5.377 -8.988 -0.153 1.00 96.62 101 THR A C 1
ATOM 814 O O . THR A 1 101 ? -5.351 -9.173 -1.368 1.00 96.62 101 THR A O 1
ATOM 817 N N . ASP A 1 102 ? -5.926 -9.864 0.691 1.00 97.75 102 ASP A N 1
ATOM 818 C CA . ASP A 1 102 ? -6.480 -11.150 0.255 1.00 97.75 102 ASP A CA 1
ATOM 819 C C . ASP A 1 102 ? -7.691 -10.965 -0.681 1.00 97.75 102 ASP A C 1
ATOM 821 O O . ASP A 1 102 ? -7.856 -11.697 -1.659 1.00 97.75 102 ASP A O 1
ATOM 825 N N . ASN A 1 103 ? -8.548 -9.977 -0.403 1.00 97.69 103 ASN A N 1
ATOM 826 C CA . ASN A 1 103 ? -9.687 -9.634 -1.257 1.00 97.69 103 ASN A CA 1
ATOM 827 C C . ASN A 1 103 ? -9.247 -9.056 -2.610 1.00 97.69 103 ASN A C 1
ATOM 829 O O . ASN A 1 103 ? -9.811 -9.431 -3.637 1.00 97.69 103 ASN A O 1
ATOM 833 N N . VAL A 1 104 ? -8.241 -8.177 -2.623 1.00 97.25 104 VAL A N 1
ATOM 834 C CA . VAL A 1 104 ? -7.661 -7.605 -3.846 1.00 97.25 104 VAL A CA 1
ATOM 835 C C . VAL A 1 104 ? -7.053 -8.712 -4.703 1.00 97.25 104 VAL A C 1
ATOM 837 O O . VAL A 1 104 ? -7.316 -8.758 -5.901 1.00 97.25 104 VAL A O 1
ATOM 840 N N . SER A 1 105 ? -6.306 -9.641 -4.099 1.00 97.12 105 SER A N 1
ATOM 841 C CA . SER A 1 105 ? -5.771 -10.813 -4.802 1.00 97.12 105 SER A CA 1
ATOM 842 C C . SER A 1 105 ? -6.877 -11.619 -5.483 1.00 97.12 105 SER A C 1
ATOM 844 O O . SER A 1 105 ? -6.783 -11.876 -6.679 1.00 97.12 105 SER A O 1
ATOM 846 N N . ARG A 1 106 ? -7.970 -11.927 -4.770 1.00 98.12 106 ARG A N 1
ATOM 847 C CA . ARG A 1 106 ? -9.128 -12.632 -5.350 1.00 98.12 106 ARG A CA 1
ATOM 848 C C . ARG A 1 106 ? -9.821 -11.858 -6.471 1.00 98.12 106 ARG A C 1
ATOM 850 O O . ARG A 1 106 ? -10.348 -12.483 -7.386 1.00 98.12 106 ARG A O 1
ATOM 857 N N . ALA A 1 107 ? -9.873 -10.529 -6.385 1.00 97.69 107 ALA A N 1
ATOM 858 C CA . ALA A 1 107 ? -10.454 -9.695 -7.434 1.00 97.69 107 ALA A CA 1
ATOM 859 C C . ALA A 1 107 ? -9.608 -9.768 -8.715 1.00 97.69 107 ALA A C 1
ATOM 861 O O . ALA A 1 107 ? -10.148 -10.030 -9.786 1.00 97.69 107 ALA A O 1
ATOM 862 N N . PHE A 1 108 ? -8.281 -9.654 -8.593 1.00 97.19 108 PHE A N 1
ATOM 863 C CA . PHE A 1 108 ? -7.366 -9.818 -9.727 1.00 97.19 108 PHE A CA 1
ATOM 864 C C . PHE A 1 108 ? -7.377 -11.238 -10.309 1.00 97.19 108 PHE A C 1
ATOM 866 O O . PHE A 1 108 ? -7.343 -11.381 -11.522 1.00 97.19 108 PHE A O 1
ATOM 873 N N . GLU A 1 109 ? -7.479 -12.286 -9.487 1.00 97.56 109 GLU A N 1
ATOM 874 C CA . GLU A 1 109 ? -7.606 -13.679 -9.962 1.00 97.56 109 GLU A CA 1
ATOM 875 C C . GLU A 1 109 ? -8.861 -13.925 -10.818 1.00 97.56 109 GLU A C 1
ATOM 877 O O . GLU A 1 109 ? -8.929 -14.916 -11.543 1.00 97.56 109 GLU A O 1
ATOM 882 N N . ARG A 1 110 ? -9.867 -13.052 -10.706 1.00 97.56 110 ARG A N 1
ATOM 883 C CA . ARG A 1 110 ? -11.146 -13.133 -11.424 1.00 97.56 110 ARG A CA 1
ATOM 884 C C . ARG A 1 110 ? -11.298 -12.062 -12.505 1.00 97.56 110 ARG A C 1
ATOM 886 O O . ARG A 1 110 ? -12.397 -11.925 -13.033 1.00 97.56 110 ARG A O 1
ATOM 893 N N . ASP A 1 111 ? -10.242 -11.294 -12.782 1.00 96.94 111 ASP A N 1
ATOM 894 C CA . ASP A 1 111 ? -10.265 -10.126 -13.674 1.00 96.94 111 ASP A CA 1
ATOM 895 C C . ASP A 1 111 ? -11.343 -9.079 -13.304 1.00 96.94 111 ASP A C 1
ATOM 897 O O . ASP A 1 111 ? -11.817 -8.312 -14.143 1.00 96.94 111 ASP A O 1
ATOM 901 N N . ASP A 1 112 ? -11.742 -9.016 -12.027 1.00 97.25 112 ASP A N 1
ATOM 902 C CA . ASP A 1 112 ? -12.728 -8.055 -11.521 1.00 97.25 112 ASP A CA 1
ATOM 903 C C . ASP A 1 112 ? -12.034 -6.745 -11.119 1.00 97.25 112 ASP A C 1
ATOM 905 O O . ASP A 1 112 ? -11.763 -6.465 -9.944 1.00 97.25 112 ASP A O 1
ATOM 909 N N . PHE A 1 113 ? -11.681 -5.948 -12.130 1.00 95.25 113 PHE A N 1
ATOM 910 C CA . PHE A 1 113 ? -10.894 -4.730 -11.937 1.00 95.25 113 PHE A CA 1
ATOM 911 C C . PHE A 1 113 ? -11.662 -3.600 -11.244 1.00 95.25 113 PHE A C 1
ATOM 913 O O . PHE A 1 113 ? -11.050 -2.819 -10.515 1.00 95.25 113 PHE A O 1
ATOM 920 N N . GLU A 1 114 ? -12.985 -3.530 -11.407 1.00 92.62 114 GLU A N 1
ATOM 921 C CA . GLU A 1 114 ? -13.814 -2.562 -10.677 1.00 92.62 114 GLU A CA 1
ATOM 922 C C . GLU A 1 114 ? -13.840 -2.891 -9.183 1.00 92.62 114 GLU A C 1
ATOM 924 O O . GLU A 1 114 ? -13.652 -2.007 -8.340 1.00 92.62 114 GLU A O 1
ATOM 929 N N . LYS A 1 115 ? -13.950 -4.179 -8.824 1.00 94.06 115 LYS A N 1
ATOM 930 C CA . LYS A 1 115 ? -13.837 -4.575 -7.420 1.00 94.06 115 LYS A CA 1
ATOM 931 C C . LYS A 1 115 ? -12.432 -4.351 -6.872 1.00 94.06 115 LYS A C 1
ATOM 933 O O . LYS A 1 115 ? -12.288 -3.882 -5.741 1.00 94.06 115 LYS A O 1
ATOM 938 N N . ALA A 1 116 ? -11.395 -4.652 -7.653 1.00 95.75 116 ALA A N 1
ATOM 939 C CA . ALA A 1 116 ? -10.015 -4.373 -7.261 1.00 95.75 116 ALA A CA 1
ATOM 940 C C . ALA A 1 116 ? -9.794 -2.871 -7.015 1.00 95.75 116 ALA A C 1
ATOM 942 O O . ALA A 1 116 ? -9.172 -2.511 -6.016 1.00 95.75 116 ALA A O 1
ATOM 943 N N . LYS A 1 117 ? -10.358 -1.999 -7.862 1.00 93.31 117 LYS A N 1
ATOM 944 C CA . LYS A 1 117 ? -10.345 -0.539 -7.695 1.00 93.31 117 LYS A CA 1
ATOM 945 C C . LYS A 1 117 ? -11.000 -0.112 -6.384 1.00 93.31 117 LYS A C 1
ATOM 947 O O . LYS A 1 117 ? -10.357 0.574 -5.593 1.00 93.31 117 LYS A O 1
ATOM 952 N N . GLU A 1 118 ? -12.219 -0.573 -6.104 1.00 92.19 118 GLU A N 1
ATOM 953 C CA . GLU A 1 118 ? -12.923 -0.279 -4.844 1.00 92.19 118 GLU A CA 1
ATOM 954 C C . GLU A 1 118 ? -12.087 -0.690 -3.616 1.00 92.19 118 GLU A C 1
ATOM 956 O O . GLU A 1 118 ? -11.909 0.081 -2.668 1.00 92.19 118 GLU A O 1
ATOM 961 N N . LEU A 1 119 ? -11.539 -1.909 -3.636 1.00 94.69 119 LEU A N 1
ATOM 962 C CA . LEU A 1 119 ? -10.749 -2.455 -2.533 1.00 94.69 119 LEU A CA 1
ATOM 963 C C . LEU A 1 119 ? -9.410 -1.726 -2.353 1.00 94.69 119 LEU A C 1
ATOM 965 O O . LEU A 1 119 ? -9.002 -1.479 -1.217 1.00 94.69 119 LEU A O 1
ATOM 969 N N . LEU A 1 120 ? -8.739 -1.346 -3.444 1.00 94.62 120 LEU A N 1
ATOM 970 C CA . LEU A 1 120 ? -7.494 -0.575 -3.403 1.00 94.62 120 LEU A CA 1
ATOM 971 C C . LEU A 1 120 ? -7.725 0.853 -2.904 1.00 94.62 120 LEU A C 1
ATOM 973 O O . LEU A 1 120 ? -6.906 1.358 -2.131 1.00 94.62 120 LEU A O 1
ATOM 977 N N . THR A 1 121 ? -8.856 1.480 -3.243 1.00 92.12 121 THR A N 1
ATOM 978 C CA . THR A 1 121 ? -9.234 2.753 -2.619 1.00 92.12 121 THR A CA 1
ATOM 979 C C . THR A 1 121 ? -9.393 2.585 -1.109 1.00 92.12 121 THR A C 1
ATOM 981 O O . THR A 1 121 ? -8.820 3.373 -0.356 1.00 92.12 121 THR A O 1
ATOM 984 N N . LYS A 1 122 ? -10.096 1.548 -0.633 1.00 93.00 122 LYS A N 1
ATOM 985 C CA . LYS A 1 122 ? -10.223 1.274 0.814 1.00 93.00 122 LYS A CA 1
ATOM 986 C C 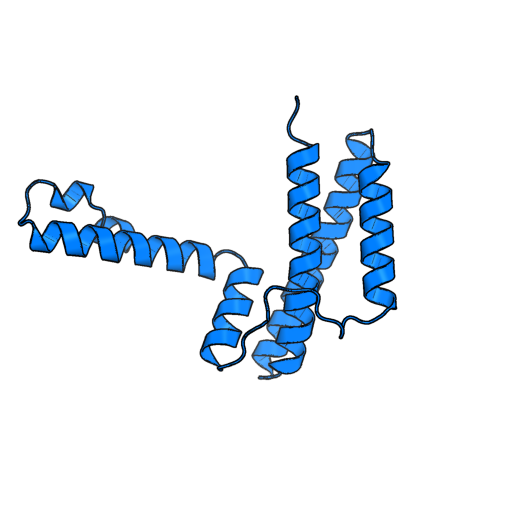. LYS A 1 122 ? -8.860 1.051 1.472 1.00 93.00 122 LYS A C 1
ATOM 988 O O . LYS A 1 122 ? -8.582 1.606 2.535 1.00 93.00 122 LYS A O 1
ATOM 993 N N . MET A 1 123 ? -7.978 0.307 0.808 1.00 94.31 123 MET A N 1
ATOM 994 C CA . MET A 1 123 ? -6.614 0.040 1.267 1.00 94.31 123 MET A CA 1
ATOM 995 C C . MET A 1 123 ? -5.798 1.331 1.449 1.00 94.31 123 MET A C 1
ATOM 997 O O . MET A 1 123 ? -5.080 1.464 2.442 1.00 94.31 123 MET A O 1
ATOM 1001 N N . ARG A 1 124 ? -5.980 2.327 0.567 1.00 92.38 124 ARG A N 1
ATOM 1002 C CA . ARG A 1 124 ? -5.357 3.660 0.675 1.00 92.38 124 ARG A CA 1
ATOM 1003 C C . ARG A 1 124 ? -5.735 4.385 1.973 1.00 92.38 124 ARG A C 1
ATOM 1005 O O . ARG A 1 124 ? -4.862 4.970 2.610 1.00 92.38 124 ARG A O 1
ATOM 1012 N N . TYR A 1 125 ? -6.995 4.318 2.410 1.00 92.94 125 TYR A N 1
ATOM 1013 C CA . TYR A 1 125 ? -7.416 4.928 3.682 1.00 92.94 125 TYR A CA 1
ATOM 1014 C C . TYR A 1 125 ? -6.716 4.293 4.882 1.00 92.94 125 TYR A C 1
ATOM 1016 O O . TYR A 1 125 ? -6.197 5.010 5.739 1.00 92.94 125 TYR A O 1
ATOM 1024 N N . PHE A 1 126 ? -6.649 2.962 4.932 1.00 94.75 126 PHE A N 1
ATOM 1025 C CA . PHE A 1 126 ? -5.938 2.277 6.008 1.00 94.75 126 PHE A CA 1
ATOM 1026 C C . PHE A 1 126 ? -4.431 2.552 5.965 1.00 94.75 126 PHE A C 1
ATOM 1028 O O . PHE A 1 126 ? -3.825 2.704 7.020 1.00 94.75 126 PHE A O 1
ATOM 1035 N N . SER A 1 127 ? -3.818 2.689 4.784 1.00 93.44 127 SER A N 1
ATOM 1036 C CA . SER A 1 127 ? -2.393 3.041 4.672 1.00 93.44 127 SER A CA 1
ATOM 1037 C C . SER A 1 127 ? -2.114 4.446 5.207 1.00 93.44 127 SER A C 1
ATOM 1039 O O . SER A 1 127 ? -1.110 4.655 5.886 1.00 93.44 127 SER A O 1
ATOM 1041 N N . ASN A 1 128 ? -3.034 5.392 4.997 1.00 93.00 128 ASN A N 1
ATOM 1042 C CA . ASN A 1 128 ? -2.941 6.720 5.604 1.00 93.00 128 ASN A CA 1
ATOM 1043 C C . ASN A 1 128 ? -3.037 6.656 7.137 1.00 93.00 128 ASN A C 1
ATOM 1045 O O . ASN A 1 128 ? -2.344 7.401 7.827 1.00 93.00 128 ASN A O 1
ATOM 1049 N N . ILE A 1 129 ? -3.877 5.771 7.685 1.00 94.69 129 ILE A N 1
ATOM 1050 C CA . ILE A 1 129 ? -3.972 5.558 9.137 1.00 94.69 129 ILE A CA 1
ATOM 1051 C C . ILE A 1 129 ? -2.683 4.924 9.677 1.00 94.69 129 ILE A C 1
ATOM 1053 O O . ILE A 1 129 ? -2.174 5.391 10.694 1.00 94.69 129 ILE A O 1
ATOM 1057 N N . GLU A 1 130 ? -2.115 3.919 9.002 1.00 93.88 130 GLU A N 1
ATOM 1058 C CA . GLU A 1 130 ? -0.824 3.331 9.393 1.00 93.88 130 GLU A CA 1
ATOM 1059 C C . GLU A 1 130 ? 0.285 4.382 9.455 1.00 93.88 130 GLU A C 1
ATOM 1061 O O . GLU A 1 130 ? 1.089 4.377 10.387 1.00 93.88 130 GLU A O 1
ATOM 1066 N N . GLU A 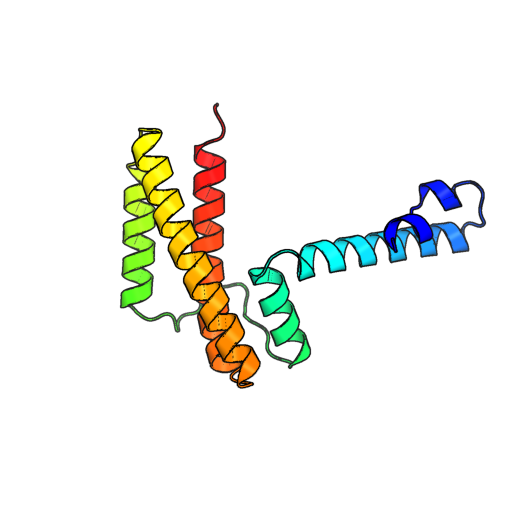1 131 ? 0.319 5.309 8.497 1.00 92.81 131 GLU A N 1
ATOM 1067 C CA . GLU A 1 131 ? 1.305 6.385 8.500 1.00 92.81 131 GLU A CA 1
ATOM 1068 C C . GLU A 1 131 ? 1.101 7.343 9.680 1.00 92.81 131 GLU A C 1
ATOM 1070 O O . GLU A 1 131 ? 2.057 7.675 10.381 1.00 92.81 131 GLU A O 1
ATOM 1075 N N . LYS A 1 132 ? -0.150 7.708 9.994 1.00 93.38 132 LYS A N 1
ATOM 1076 C CA . LYS A 1 132 ? -0.462 8.495 11.200 1.00 93.38 132 LYS A CA 1
ATOM 1077 C C . LYS A 1 132 ? -0.038 7.778 12.487 1.00 93.38 132 LYS A C 1
ATOM 1079 O O . LYS A 1 132 ? 0.490 8.427 13.388 1.00 93.38 132 LYS A O 1
ATOM 1084 N N . ILE A 1 133 ? -0.242 6.459 12.576 1.00 93.25 133 ILE A N 1
ATOM 1085 C CA . ILE A 1 133 ? 0.199 5.645 13.721 1.00 93.25 133 ILE A CA 1
ATOM 1086 C C . ILE A 1 133 ? 1.721 5.703 13.856 1.00 93.25 133 ILE A C 1
ATOM 1088 O O . ILE A 1 133 ? 2.221 5.969 14.948 1.00 93.25 133 ILE A O 1
ATOM 1092 N N . LYS A 1 134 ? 2.464 5.498 12.759 1.00 91.56 134 LYS A N 1
ATOM 1093 C CA . LYS A 1 134 ? 3.933 5.586 12.768 1.00 91.56 134 LYS A CA 1
ATOM 1094 C C . LYS A 1 134 ? 4.401 6.951 13.251 1.00 91.56 134 LYS A C 1
ATOM 1096 O O . LYS A 1 134 ? 5.227 7.001 14.153 1.00 91.56 134 LYS A O 1
ATOM 1101 N N . LEU A 1 135 ? 3.843 8.034 12.706 1.00 91.12 135 LEU A N 1
ATOM 1102 C CA . LEU A 1 135 ? 4.195 9.399 13.103 1.00 91.12 135 LEU A CA 1
ATOM 1103 C C . LEU A 1 135 ? 3.930 9.652 14.591 1.00 91.12 135 LEU A C 1
ATOM 1105 O O . LEU A 1 135 ? 4.768 10.243 15.262 1.00 91.12 135 LEU A O 1
ATOM 1109 N N . LYS A 1 136 ? 2.809 9.157 15.128 1.00 88.12 136 LYS A N 1
ATOM 1110 C CA . LYS A 1 136 ? 2.464 9.312 16.549 1.00 88.12 136 LYS A CA 1
ATOM 1111 C C . LYS A 1 136 ? 3.340 8.464 17.486 1.00 88.12 136 LYS A C 1
ATOM 1113 O O . LYS A 1 136 ? 3.430 8.776 18.669 1.00 88.12 136 LYS A O 1
ATOM 1118 N N . LYS A 1 137 ? 3.992 7.411 16.976 1.00 85.25 137 LYS A N 1
ATOM 1119 C CA . LYS A 1 137 ? 4.952 6.578 17.722 1.00 85.25 137 LYS A CA 1
ATOM 1120 C C . LYS A 1 137 ? 6.378 7.128 17.736 1.00 85.25 137 LYS A C 1
ATOM 1122 O O . LYS A 1 137 ? 7.181 6.640 18.527 1.00 85.25 137 LYS A O 1
ATOM 1127 N N . ILE A 1 138 ? 6.716 8.091 16.877 1.00 83.75 138 ILE A N 1
ATOM 1128 C CA . ILE A 1 138 ? 8.032 8.737 16.909 1.00 83.75 138 ILE A CA 1
ATOM 1129 C C . ILE A 1 138 ? 8.082 9.599 18.182 1.00 83.75 138 ILE A C 1
ATOM 1131 O O . ILE A 1 138 ? 7.274 10.521 18.301 1.00 83.75 138 ILE A O 1
ATOM 1135 N N . PRO A 1 139 ? 8.979 9.310 19.145 1.00 68.69 139 PRO A N 1
ATOM 1136 C CA . PRO A 1 139 ? 9.133 10.152 20.324 1.00 68.69 139 PRO A CA 1
ATOM 1137 C C . PRO A 1 139 ? 9.579 11.554 19.893 1.00 68.69 139 PRO A C 1
ATOM 1139 O O . PRO A 1 139 ? 10.475 11.671 19.055 1.00 68.69 139 PRO A O 1
ATOM 1142 N N . LEU A 1 140 ? 8.946 12.590 20.453 1.00 56.38 140 LEU A N 1
ATOM 1143 C CA . LEU A 1 140 ? 9.445 13.970 20.392 1.00 56.38 140 LEU A CA 1
ATOM 1144 C C . LEU A 1 140 ? 10.783 14.096 21.131 1.00 56.38 140 LEU A C 1
ATOM 1146 O O . LEU A 1 140 ? 10.919 13.459 22.202 1.00 56.38 140 LEU A O 1
#

Secondary structure (DSSP, 8-state):
-HHHHH-GGGGTTS-HHHHHHHHHHHHHHHHHHHHHHSHHHHHHHHHHHTT----SS--TT--HHHHHHHHHHHHHHHH--SHHHHHHHHHHHHHHHHHHHHHHHHHHHTT-HHHHHHHHHHHHHHHHHHHHHHHHHS--

InterPro domains:
  IPR004640 Co-chaperone Hsc20 [PTHR14021] (1-136)
  IPR004640 Co-chaperone Hsc20 [TIGR00714] (1-134)
  IPR009073 Co-chaperone HscB, C-terminal oligomerisation domain [PF07743] (62-134)
  IPR036386 HscB, C-terminal domain superfamily [G3DSA:1.20.1280.20] (55-140)
  IPR036386 HscB, C-terminal domain superfamily [SSF47144] (54-134)
  IPR036869 Chaperone J-domain superfamily [G3DSA:1.10.287.110] (1-54)
  IPR036869 Chaperone J-domain superfamily [SSF46565] (1-50)

Radius of gyration: 19.64 Å; chains: 1; bounding box: 56×28×48 Å

pLDDT: mean 91.29, std 8.76, range [51.78, 98.12]

Sequence (140 aa):
ELQRLVHPDFFSQRSQTEKDFSEKHSTLVNDAYKTLLAPLSRGLYLLKLHGIEIPEGTDHEMDSQFLMEIMEINEKLAEAQSETAMNEIESVVRAKQKELTDNVSRAFERDDFEKAKELLTKMRYFSNIEEKIKLKKIPL

Foldseek 3Di:
DQLVVLPLVVCVVPDPVSSVRSVVSNVVVVVVCVQCVDLLSVLQVVLVVVVDHQDPDPPPPDDPVLVVVLVVLVVLLVPDPDPVSLVVSVVVLVVLLVVLSVQLVVCVVVVVSVSNSNSSVSNVSSVVVVVSSVVVPPDD